Protein AF-A0A1G9XU27-F1 (afdb_monomer_lite)

pLDDT: mean 77.75, std 7.68, range [44.94, 86.56]

Foldseek 3Di:
DQDPVNVQVVLQVLLPPWGWDWDQDPVQWIWIFTAGPVPRDRPFDIDIHRNVQPPDPVSSVVVSCVRVVD

Secondary structure (DSSP, 8-state):
---HHHHHHHHHHHTTTSEEEEEE-TTSEEEEEEE-TTT--EEEEEEEEEGGG--SHHHHHHHHHHHHH-

Sequence (70 aa):
MNSQMDLRRCIEAAFLPMKCVGVIAPDASMTIRIFNTYTGAEEFPVTCIDTQALVTIWDIVRLVLEVKEG

Structure (mmCIF, N/CA/C/O backbone):
data_AF-A0A1G9XU27-F1
#
_entry.id   AF-A0A1G9XU27-F1
#
loop_
_atom_site.group_PDB
_atom_site.id
_atom_site.type_symbol
_atom_site.label_atom_id
_atom_site.label_alt_id
_atom_site.label_comp_id
_atom_site.label_asym_id
_atom_site.label_entity_id
_atom_site.label_seq_id
_atom_site.pdbx_PDB_ins_code
_atom_site.Cartn_x
_atom_site.Cartn_y
_atom_site.Cartn_z
_atom_site.occupancy
_atom_site.B_iso_or_equiv
_atom_site.auth_seq_id
_atom_site.auth_comp_id
_atom_site.auth_asym_id
_atom_site.auth_atom_id
_atom_site.pdbx_PDB_model_num
ATOM 1 N N . MET A 1 1 ? 17.335 3.012 -7.928 1.00 44.94 1 MET A N 1
ATOM 2 C CA . MET A 1 1 ? 16.070 2.281 -8.138 1.00 44.94 1 MET A CA 1
ATOM 3 C C . MET A 1 1 ? 15.563 1.885 -6.767 1.00 44.94 1 MET A C 1
ATOM 5 O O . MET A 1 1 ? 16.231 1.087 -6.126 1.00 44.94 1 MET A O 1
ATOM 9 N N . ASN A 1 2 ? 14.473 2.484 -6.283 1.00 53.56 2 ASN A N 1
ATOM 10 C CA . ASN A 1 2 ? 13.780 1.927 -5.118 1.00 53.56 2 ASN A CA 1
ATOM 11 C C . ASN A 1 2 ? 13.250 0.559 -5.549 1.00 53.56 2 ASN A C 1
ATOM 13 O O . ASN A 1 2 ? 12.604 0.465 -6.595 1.00 53.56 2 ASN A O 1
ATOM 17 N N . SER A 1 3 ? 13.584 -0.502 -4.817 1.00 70.81 3 SER A N 1
ATOM 18 C CA . SER A 1 3 ? 12.996 -1.806 -5.100 1.00 70.81 3 SER A CA 1
ATOM 19 C C . SER A 1 3 ? 11.480 -1.679 -4.935 1.00 70.81 3 SER A C 1
ATOM 21 O O . SER A 1 3 ? 11.013 -0.899 -4.105 1.00 70.81 3 SER A O 1
ATOM 23 N N . GLN A 1 4 ? 10.681 -2.427 -5.694 1.00 67.56 4 GLN A N 1
ATOM 24 C CA . GLN A 1 4 ? 9.217 -2.401 -5.552 1.00 67.56 4 GLN A CA 1
ATOM 25 C C . GLN A 1 4 ? 8.773 -2.646 -4.090 1.00 67.56 4 GLN A C 1
ATOM 27 O O . GLN A 1 4 ? 7.770 -2.106 -3.626 1.00 67.56 4 GLN A O 1
ATOM 32 N N . MET A 1 5 ? 9.576 -3.396 -3.328 1.00 69.44 5 MET A N 1
ATOM 33 C CA . MET A 1 5 ? 9.402 -3.594 -1.887 1.00 69.44 5 MET A CA 1
ATOM 34 C C . MET A 1 5 ? 9.585 -2.314 -1.054 1.00 69.44 5 MET A C 1
ATOM 36 O O . MET A 1 5 ? 8.869 -2.134 -0.069 1.00 69.44 5 MET A O 1
ATOM 40 N N . ASP A 1 6 ? 10.513 -1.430 -1.427 1.00 79.06 6 ASP A N 1
ATOM 41 C CA . ASP A 1 6 ? 10.754 -0.159 -0.731 1.00 79.06 6 ASP A CA 1
ATOM 42 C C . ASP A 1 6 ? 9.601 0.814 -0.976 1.00 79.06 6 ASP A C 1
ATOM 44 O O . ASP A 1 6 ? 9.110 1.436 -0.037 1.00 79.06 6 ASP A O 1
ATOM 48 N N . LEU A 1 7 ? 9.097 0.870 -2.215 1.00 78.31 7 LEU A N 1
ATOM 49 C CA . LEU A 1 7 ? 7.937 1.690 -2.566 1.00 78.31 7 LEU A CA 1
ATOM 50 C C . LEU A 1 7 ? 6.697 1.266 -1.773 1.00 78.31 7 LEU A C 1
ATOM 52 O O . LEU A 1 7 ? 6.032 2.107 -1.166 1.00 78.31 7 LEU A O 1
ATOM 56 N N . ARG A 1 8 ? 6.431 -0.045 -1.705 1.00 82.19 8 ARG A N 1
ATOM 57 C CA . ARG A 1 8 ? 5.349 -0.591 -0.882 1.00 82.19 8 ARG A CA 1
ATOM 58 C C . ARG A 1 8 ? 5.472 -0.143 0.571 1.00 82.19 8 ARG A C 1
ATOM 60 O O . ARG A 1 8 ? 4.496 0.344 1.131 1.00 82.19 8 ARG A O 1
ATOM 67 N N . ARG A 1 9 ? 6.655 -0.291 1.174 1.00 82.62 9 ARG A N 1
ATOM 68 C CA . ARG A 1 9 ? 6.886 0.094 2.574 1.00 82.62 9 ARG A CA 1
ATOM 69 C C . ARG A 1 9 ? 6.700 1.592 2.800 1.00 82.62 9 ARG A C 1
ATOM 71 O O . ARG A 1 9 ? 6.119 1.970 3.811 1.00 82.62 9 ARG A O 1
ATOM 78 N N . CYS A 1 10 ? 7.156 2.436 1.873 1.00 84.50 10 CYS A N 1
ATOM 79 C CA . CYS A 1 10 ? 6.942 3.881 1.943 1.00 84.50 10 CYS A CA 1
ATOM 80 C C . CYS A 1 10 ? 5.452 4.238 1.923 1.00 84.50 10 CYS A C 1
ATOM 82 O O . CYS A 1 10 ? 5.007 5.032 2.749 1.00 84.50 10 CYS A O 1
ATOM 84 N N . ILE A 1 11 ? 4.683 3.625 1.020 1.00 82.69 11 ILE A N 1
ATOM 85 C CA . ILE A 1 11 ? 3.237 3.846 0.925 1.00 82.69 11 ILE A CA 1
ATOM 86 C C . ILE A 1 11 ? 2.547 3.352 2.198 1.00 82.69 11 ILE A C 1
ATOM 88 O O . ILE A 1 11 ? 1.807 4.111 2.813 1.00 82.69 11 ILE A O 1
ATOM 92 N N . GLU A 1 12 ? 2.831 2.126 2.650 1.00 85.31 12 GLU A N 1
ATOM 93 C CA . GLU A 1 12 ? 2.240 1.566 3.873 1.00 85.31 12 GLU A CA 1
ATOM 94 C C . GLU A 1 12 ? 2.520 2.450 5.104 1.00 85.31 12 GLU A C 1
ATOM 96 O O . GLU A 1 12 ? 1.618 2.692 5.907 1.00 85.31 12 GLU A O 1
ATOM 101 N N . ALA A 1 13 ? 3.734 3.000 5.223 1.00 85.75 13 ALA A N 1
ATOM 102 C CA . ALA A 1 13 ? 4.108 3.903 6.310 1.00 85.75 13 ALA A CA 1
ATOM 103 C C . ALA A 1 13 ? 3.400 5.271 6.248 1.00 85.75 13 ALA A C 1
ATOM 105 O O . ALA A 1 13 ? 3.102 5.849 7.293 1.00 85.75 13 ALA A O 1
ATOM 106 N N . ALA A 1 14 ? 3.093 5.789 5.055 1.00 85.25 14 ALA A N 1
ATOM 107 C CA . ALA A 1 14 ? 2.428 7.086 4.885 1.00 85.25 14 ALA A CA 1
ATOM 108 C C . ALA A 1 14 ? 0.966 7.103 5.385 1.00 85.25 14 ALA A C 1
ATOM 110 O O . ALA A 1 1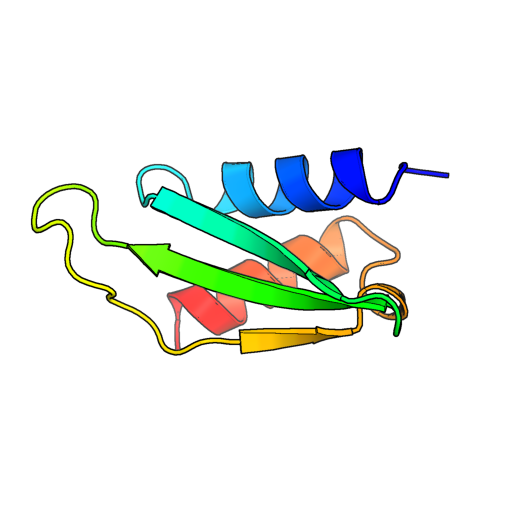4 ? 0.396 8.166 5.662 1.00 85.25 14 ALA A O 1
ATOM 111 N N . PHE A 1 15 ? 0.358 5.924 5.538 1.00 83.25 15 PHE A N 1
ATOM 112 C CA . PHE A 1 15 ? -1.007 5.769 6.042 1.00 83.25 15 PHE A CA 1
ATOM 113 C C . PHE A 1 15 ? -1.102 5.572 7.557 1.00 83.25 15 PHE A C 1
ATOM 115 O O . PHE A 1 15 ? -2.215 5.540 8.079 1.00 83.25 15 PHE A O 1
ATOM 122 N N . LEU A 1 16 ? 0.017 5.525 8.288 1.00 83.31 16 LEU A N 1
ATOM 123 C CA . LEU A 1 16 ? -0.020 5.483 9.751 1.00 83.31 16 LEU A CA 1
ATOM 124 C C . LEU A 1 16 ? -0.818 6.676 10.329 1.00 83.31 16 LEU A C 1
ATOM 126 O O . LEU A 1 16 ? -0.734 7.787 9.794 1.00 83.31 16 LEU A O 1
ATOM 130 N N . PRO A 1 17 ? -1.598 6.472 11.413 1.00 82.81 17 PRO A N 1
ATOM 131 C CA . PRO A 1 17 ? -1.727 5.248 12.215 1.00 82.81 17 PRO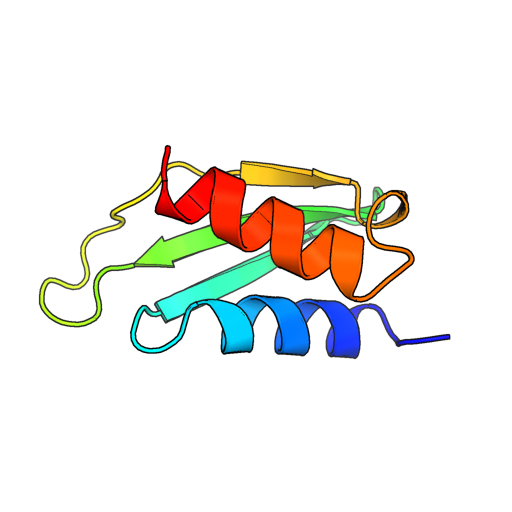 A CA 1
ATOM 132 C C . PRO A 1 17 ? -2.748 4.226 11.678 1.00 82.81 17 PRO A C 1
ATOM 134 O O . PRO A 1 17 ? -2.999 3.233 12.357 1.00 82.81 17 PRO A O 1
ATOM 137 N N . MET A 1 18 ? -3.356 4.440 10.506 1.00 85.06 18 MET A N 1
ATOM 138 C CA . MET A 1 18 ? -4.213 3.433 9.869 1.00 85.06 18 MET A CA 1
ATOM 139 C C . MET A 1 18 ? -3.359 2.282 9.331 1.00 85.06 18 MET A C 1
ATOM 141 O O . MET A 1 18 ? -2.186 2.451 8.988 1.00 85.06 18 MET A O 1
ATOM 145 N N . LYS A 1 19 ? -3.939 1.084 9.252 1.00 84.75 19 LYS A N 1
ATOM 146 C CA . LYS A 1 19 ? -3.239 -0.081 8.713 1.00 84.75 19 LYS A CA 1
ATOM 147 C C . LYS A 1 19 ? -3.424 -0.076 7.204 1.00 84.75 19 LYS A C 1
ATOM 149 O O . LYS A 1 19 ? -4.533 -0.276 6.729 1.00 84.75 19 LYS A O 1
ATOM 154 N N . CYS A 1 20 ? -2.342 0.104 6.456 1.00 86.56 20 CYS A N 1
ATOM 155 C CA . CYS A 1 20 ? -2.344 -0.036 5.004 1.00 86.56 20 CYS A CA 1
ATOM 156 C C . CYS A 1 20 ? -1.650 -1.339 4.601 1.00 86.56 20 CYS A C 1
ATOM 158 O O . CYS A 1 20 ? -0.620 -1.707 5.166 1.00 86.56 20 CYS A O 1
ATOM 160 N N . VAL A 1 21 ? -2.240 -2.055 3.646 1.00 85.12 21 VAL A N 1
ATOM 161 C CA . VAL A 1 21 ? -1.657 -3.248 3.033 1.00 85.12 21 VAL A CA 1
ATOM 162 C C . VAL A 1 21 ? -1.591 -3.026 1.533 1.00 85.12 21 VAL A C 1
ATOM 164 O O . VAL A 1 21 ? -2.621 -2.898 0.873 1.00 85.12 21 VAL A O 1
ATOM 167 N N . GLY A 1 22 ? -0.372 -3.007 1.004 1.00 84.69 22 GLY A N 1
ATOM 168 C CA . GLY A 1 22 ? -0.123 -2.947 -0.428 1.00 84.69 22 GLY A CA 1
ATOM 169 C C . GLY A 1 22 ? 0.024 -4.336 -1.045 1.00 84.69 22 GLY A C 1
ATOM 170 O O . GLY A 1 22 ? 0.690 -5.199 -0.481 1.00 84.69 22 GLY A O 1
ATOM 171 N N . VAL A 1 23 ? -0.531 -4.572 -2.226 1.00 84.06 23 VAL A N 1
ATOM 172 C CA . VAL A 1 23 ? -0.241 -5.758 -3.043 1.00 84.06 23 VAL A CA 1
ATOM 173 C C . VAL A 1 23 ? 0.189 -5.273 -4.413 1.00 84.06 23 VAL A C 1
ATOM 175 O O . VAL A 1 23 ? -0.571 -4.582 -5.076 1.00 84.06 23 VAL A O 1
ATOM 178 N N . ILE A 1 24 ? 1.411 -5.606 -4.821 1.00 80.94 24 ILE A N 1
ATOM 179 C CA . ILE A 1 24 ? 1.910 -5.288 -6.160 1.00 80.94 24 ILE A CA 1
ATOM 180 C C . ILE A 1 24 ? 1.649 -6.504 -7.041 1.00 80.94 24 ILE A C 1
ATOM 182 O O . ILE A 1 24 ? 2.094 -7.609 -6.721 1.00 80.94 24 ILE A O 1
ATOM 186 N N . ALA A 1 25 ? 0.895 -6.303 -8.111 1.00 81.88 25 ALA A N 1
ATOM 187 C CA . ALA A 1 25 ? 0.610 -7.315 -9.105 1.00 81.88 25 ALA A CA 1
ATOM 188 C C . ALA A 1 25 ? 1.758 -7.421 -10.134 1.00 81.88 25 ALA A C 1
ATOM 190 O O . ALA A 1 25 ? 2.580 -6.508 -10.266 1.00 81.88 25 ALA A O 1
ATOM 191 N N . PRO A 1 26 ? 1.848 -8.543 -10.875 1.00 77.81 26 PRO A N 1
ATOM 192 C CA . PRO A 1 26 ? 2.916 -8.768 -11.854 1.00 77.81 26 PRO A CA 1
ATOM 193 C C . PRO A 1 26 ? 2.935 -7.764 -13.016 1.00 77.81 26 PRO A C 1
ATOM 195 O O . PRO A 1 26 ? 3.954 -7.627 -13.686 1.00 77.81 26 PRO A O 1
ATOM 198 N N . ASP A 1 27 ? 1.821 -7.073 -13.253 1.00 79.56 27 ASP A N 1
ATOM 199 C CA . ASP A 1 27 ? 1.657 -6.024 -14.263 1.00 79.56 27 ASP A CA 1
ATOM 200 C C . ASP A 1 27 ? 2.150 -4.643 -13.790 1.00 79.56 27 ASP A C 1
ATOM 202 O O . ASP A 1 27 ? 1.927 -3.648 -14.471 1.00 79.56 27 ASP A O 1
ATOM 206 N N . ALA A 1 28 ? 2.829 -4.582 -12.639 1.00 74.81 28 ALA A N 1
ATOM 207 C CA . ALA A 1 28 ? 3.276 -3.354 -11.987 1.00 74.81 28 ALA A CA 1
ATOM 208 C C . ALA A 1 28 ? 2.136 -2.430 -11.512 1.00 74.81 28 ALA A C 1
ATOM 210 O O . ALA A 1 28 ? 2.391 -1.281 -11.144 1.00 74.81 28 ALA A O 1
ATOM 211 N N . SER A 1 29 ? 0.899 -2.924 -11.426 1.00 81.31 29 SER A N 1
ATOM 212 C CA . SER A 1 29 ? -0.145 -2.251 -10.658 1.00 81.31 29 SER A CA 1
ATOM 213 C C . SER A 1 29 ? 0.014 -2.551 -9.165 1.00 81.31 29 SER A C 1
ATOM 215 O O . SER A 1 29 ? 0.464 -3.624 -8.761 1.00 81.31 29 SER A O 1
ATOM 217 N N . MET A 1 30 ? -0.330 -1.592 -8.314 1.00 83.94 30 MET A N 1
ATOM 218 C CA . MET A 1 30 ? -0.350 -1.756 -6.870 1.00 83.94 30 MET A CA 1
ATOM 219 C C . MET A 1 30 ? -1.736 -1.468 -6.335 1.00 83.94 30 MET A C 1
ATOM 221 O O . MET A 1 30 ? -2.320 -0.419 -6.554 1.00 83.94 30 MET A O 1
ATOM 225 N N . THR A 1 31 ? -2.251 -2.420 -5.586 1.00 85.69 31 THR A N 1
ATOM 226 C CA . THR A 1 31 ? -3.518 -2.324 -4.889 1.00 85.69 31 THR A CA 1
ATOM 227 C C . THR A 1 31 ? -3.247 -1.941 -3.442 1.00 85.69 31 THR A C 1
ATOM 229 O O . THR A 1 31 ? -2.497 -2.649 -2.768 1.00 85.69 31 THR A O 1
ATOM 232 N N . ILE A 1 32 ? -3.842 -0.858 -2.943 1.00 85.75 32 ILE A N 1
ATOM 233 C CA . ILE A 1 32 ? -3.805 -0.530 -1.509 1.00 85.75 32 ILE A CA 1
ATOM 234 C C . ILE A 1 32 ? -5.144 -0.820 -0.848 1.00 85.75 32 ILE A C 1
ATOM 236 O O . ILE A 1 32 ? -6.205 -0.575 -1.418 1.00 85.75 32 ILE A O 1
ATOM 240 N N . ARG A 1 33 ? -5.073 -1.352 0.371 1.00 84.94 33 ARG A N 1
ATOM 241 C CA . ARG A 1 33 ? -6.218 -1.584 1.251 1.00 84.94 33 ARG A CA 1
ATOM 242 C C . ARG A 1 33 ? -5.957 -0.910 2.579 1.00 84.94 33 ARG A C 1
ATOM 244 O O . ARG A 1 33 ? -4.922 -1.177 3.195 1.00 84.94 33 ARG A O 1
ATOM 251 N N . ILE A 1 34 ? -6.875 -0.053 3.009 1.00 85.31 34 ILE A N 1
ATOM 252 C CA . ILE A 1 34 ? -6.735 0.722 4.241 1.00 85.31 34 ILE A CA 1
ATOM 253 C C . ILE A 1 34 ? -7.779 0.245 5.236 1.00 85.31 34 ILE A C 1
ATOM 255 O O . ILE A 1 34 ? -8.974 0.194 4.952 1.00 85.31 34 ILE A O 1
ATOM 259 N N . PHE A 1 35 ? -7.296 -0.096 6.420 1.00 83.88 35 PHE A N 1
ATOM 260 C CA . PHE A 1 35 ? -8.097 -0.576 7.524 1.00 83.88 35 PHE A CA 1
ATOM 261 C C . PHE A 1 35 ? -8.000 0.407 8.682 1.00 83.88 35 PHE A C 1
ATOM 263 O O . PHE A 1 35 ? -6.902 0.820 9.082 1.00 83.88 35 PHE A O 1
ATOM 270 N N . ASN A 1 36 ? -9.152 0.709 9.266 1.00 80.19 36 ASN A N 1
ATOM 271 C CA . ASN A 1 36 ? -9.234 1.443 10.510 1.00 80.19 36 ASN A CA 1
ATOM 272 C C . ASN A 1 36 ? -8.603 0.593 11.623 1.00 80.19 36 ASN A C 1
ATOM 274 O O . ASN A 1 36 ? -8.984 -0.559 11.846 1.00 80.19 36 ASN A O 1
ATOM 278 N N . THR A 1 37 ? -7.617 1.138 12.330 1.00 75.06 37 THR A N 1
ATOM 279 C CA . THR A 1 37 ? -6.887 0.394 13.367 1.00 75.06 37 THR A CA 1
ATOM 280 C C . THR A 1 37 ? -7.688 0.154 14.640 1.00 75.06 37 THR A C 1
ATOM 282 O O . THR A 1 37 ? -7.334 -0.741 15.404 1.00 75.06 37 THR A O 1
ATOM 285 N N . TYR A 1 38 ? -8.774 0.896 14.856 1.00 77.31 38 TYR A N 1
ATOM 286 C CA . TYR A 1 38 ? -9.638 0.765 16.027 1.00 77.31 38 TYR A CA 1
ATOM 287 C C . TYR A 1 38 ? -10.774 -0.232 15.802 1.00 77.31 38 TYR A C 1
ATOM 289 O O . TYR A 1 38 ? -11.101 -0.999 16.704 1.00 77.31 38 TYR A O 1
ATOM 297 N N . THR A 1 39 ? -11.373 -0.238 14.609 1.00 79.75 39 THR A N 1
ATOM 298 C CA . THR A 1 39 ? -12.520 -1.108 14.292 1.00 79.75 39 THR A CA 1
ATOM 299 C C . THR A 1 39 ? -12.124 -2.360 13.511 1.00 79.75 39 THR A C 1
ATOM 301 O O . THR A 1 39 ? -12.898 -3.313 13.450 1.00 79.75 39 THR A O 1
ATOM 304 N N . GLY A 1 40 ? -10.935 -2.373 12.896 1.00 72.75 40 GLY A N 1
ATOM 305 C CA . GLY A 1 40 ? -10.501 -3.423 11.972 1.00 72.75 40 GLY A CA 1
ATOM 306 C C . GLY A 1 40 ? -11.270 -3.434 10.647 1.00 72.75 40 GLY A C 1
ATOM 307 O O . GLY A 1 40 ? -11.011 -4.299 9.810 1.00 72.75 40 GLY A O 1
ATOM 308 N N . ALA A 1 41 ? -12.204 -2.498 10.453 1.00 76.50 41 ALA A N 1
ATOM 309 C CA . ALA A 1 41 ? -12.984 -2.383 9.234 1.00 76.50 41 ALA A CA 1
ATOM 310 C C . ALA A 1 41 ? -12.124 -1.825 8.096 1.00 76.50 41 ALA A C 1
ATOM 312 O O . ALA A 1 41 ? -11.270 -0.964 8.308 1.00 76.50 41 ALA A O 1
ATOM 313 N N . GLU A 1 42 ? -12.363 -2.323 6.886 1.00 80.00 42 GLU A N 1
ATOM 314 C CA . GLU A 1 42 ? -11.845 -1.715 5.662 1.00 80.00 42 GLU A CA 1
ATOM 315 C C . GLU A 1 42 ? -12.584 -0.390 5.464 1.00 80.00 42 GLU A C 1
ATOM 317 O O . GLU A 1 42 ? -13.802 -0.370 5.302 1.00 80.00 42 GLU A O 1
ATOM 322 N N . GLU A 1 43 ? -11.855 0.712 5.610 1.00 71.00 43 GLU A N 1
ATOM 323 C CA . GLU A 1 43 ? -12.433 2.057 5.690 1.00 71.00 43 GLU A CA 1
ATOM 324 C C . GLU A 1 43 ? -12.452 2.730 4.317 1.00 71.00 43 GLU A C 1
ATOM 326 O O . GLU A 1 43 ? -13.338 3.530 4.034 1.00 71.00 43 GLU A O 1
ATOM 331 N N . PHE A 1 44 ? -11.527 2.334 3.437 1.00 69.25 44 PHE A N 1
ATOM 332 C CA . PHE A 1 44 ? -11.408 2.885 2.092 1.00 69.25 44 PHE A CA 1
ATOM 333 C C . PHE A 1 44 ? -11.437 1.793 1.026 1.00 69.25 44 PHE A C 1
ATOM 335 O O . PHE A 1 44 ? -10.907 0.697 1.247 1.00 69.25 44 PHE A O 1
ATOM 342 N N . PRO A 1 45 ? -12.036 2.085 -0.143 1.00 64.88 45 PRO A N 1
ATOM 343 C CA . PRO A 1 45 ? -12.063 1.156 -1.253 1.00 64.88 45 PRO A CA 1
ATOM 344 C C . PRO A 1 45 ? -10.652 0.874 -1.765 1.00 64.88 45 PRO A C 1
ATOM 346 O O . PRO A 1 45 ? -9.735 1.688 -1.672 1.00 64.88 45 PRO A O 1
ATOM 349 N N . VAL A 1 46 ? -10.513 -0.311 -2.344 1.00 65.25 46 VAL A N 1
ATOM 350 C CA . VAL A 1 46 ? -9.321 -0.746 -3.058 1.00 65.25 46 VAL A CA 1
ATOM 351 C C . VAL A 1 46 ? -8.946 0.273 -4.146 1.00 65.25 46 VAL A C 1
ATOM 353 O O . VAL A 1 46 ? -9.657 0.397 -5.144 1.00 65.25 46 VAL A O 1
ATOM 356 N N . THR A 1 47 ? -7.803 0.948 -3.993 1.00 71.75 47 THR A N 1
ATOM 357 C CA . THR A 1 47 ? -7.260 1.846 -5.028 1.00 71.75 47 THR A CA 1
ATOM 358 C C . THR A 1 47 ? -6.205 1.110 -5.843 1.00 71.75 47 THR A C 1
ATOM 360 O O . THR A 1 47 ? -5.221 0.611 -5.288 1.00 71.75 47 THR A O 1
ATOM 363 N N . CYS A 1 48 ? -6.413 1.039 -7.160 1.00 72.19 48 CYS A N 1
ATOM 364 C CA . CYS A 1 48 ? -5.413 0.562 -8.109 1.00 72.19 48 CYS A CA 1
ATOM 365 C C . CYS A 1 48 ? -4.493 1.724 -8.492 1.00 72.19 48 CYS A C 1
ATOM 367 O O . CYS A 1 48 ? -4.953 2.758 -8.970 1.00 72.19 48 CYS A O 1
ATOM 369 N N . ILE A 1 49 ? -3.201 1.551 -8.254 1.00 79.06 49 ILE A N 1
ATOM 370 C CA . ILE A 1 49 ? -2.165 2.555 -8.439 1.00 79.06 49 ILE A CA 1
ATOM 371 C C . ILE A 1 49 ? -1.198 2.028 -9.485 1.00 79.06 49 ILE A C 1
ATOM 373 O O . ILE A 1 49 ? -0.651 0.938 -9.331 1.00 79.06 49 ILE A O 1
ATO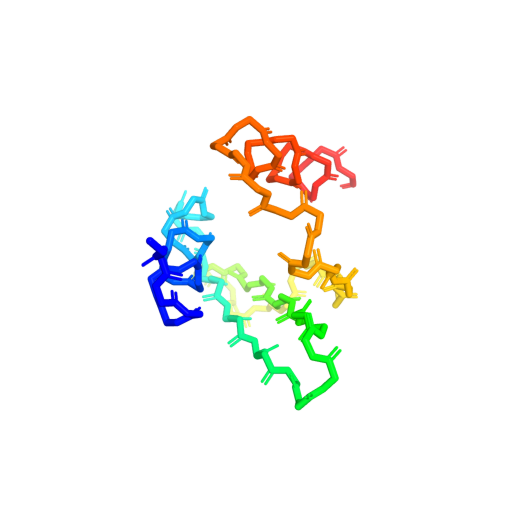M 377 N N . ASP A 1 50 ? -0.940 2.807 -10.524 1.00 78.06 50 ASP A N 1
ATOM 378 C CA . ASP A 1 50 ? 0.158 2.501 -11.431 1.00 78.06 50 ASP A CA 1
ATOM 379 C C . ASP A 1 50 ? 1.490 2.815 -10.730 1.00 78.06 50 ASP A C 1
ATOM 381 O O . ASP A 1 50 ? 1.806 3.976 -10.458 1.00 78.06 50 ASP A O 1
ATOM 385 N N . THR A 1 51 ? 2.284 1.788 -10.409 1.00 73.50 51 THR A N 1
ATOM 386 C CA . THR A 1 51 ? 3.576 2.002 -9.735 1.00 73.50 51 THR A CA 1
ATOM 387 C C . THR A 1 51 ? 4.591 2.713 -10.622 1.00 73.50 51 THR A C 1
ATOM 389 O O . THR A 1 51 ? 5.536 3.299 -10.096 1.00 73.50 51 THR A O 1
ATOM 392 N N . GLN A 1 52 ? 4.392 2.726 -11.945 1.00 76.69 52 GLN A N 1
ATOM 393 C CA . GLN A 1 52 ? 5.227 3.501 -12.861 1.00 76.69 52 GLN A CA 1
ATOM 394 C C . GLN A 1 52 ? 4.966 5.006 -12.764 1.00 76.69 52 GLN A C 1
ATOM 396 O O . GLN A 1 52 ? 5.854 5.790 -13.089 1.00 76.69 52 GLN A O 1
ATOM 401 N N . ALA A 1 53 ? 3.793 5.419 -12.273 1.00 71.00 53 ALA A N 1
ATOM 402 C CA . ALA A 1 53 ? 3.477 6.823 -12.017 1.00 71.00 53 ALA A CA 1
ATOM 403 C C . ALA A 1 53 ? 4.080 7.339 -10.695 1.00 71.00 53 ALA A C 1
ATOM 405 O O . ALA A 1 53 ? 4.160 8.545 -10.481 1.00 71.00 53 ALA A O 1
ATOM 406 N N . LEU A 1 54 ? 4.545 6.446 -9.814 1.00 73.19 54 LEU A N 1
ATOM 407 C CA . LEU A 1 54 ? 5.145 6.788 -8.522 1.00 73.19 54 LEU A CA 1
ATOM 408 C C . LEU A 1 54 ? 6.667 6.948 -8.631 1.00 73.19 54 LEU A C 1
ATOM 410 O O . LEU A 1 54 ? 7.445 6.196 -8.038 1.00 73.19 54 LEU A O 1
ATOM 414 N N . VAL A 1 55 ? 7.097 7.930 -9.421 1.00 71.12 55 VAL A N 1
ATOM 415 C CA . VAL A 1 55 ? 8.519 8.154 -9.729 1.00 71.12 55 VAL A CA 1
ATOM 416 C C . VAL A 1 55 ? 9.198 9.006 -8.655 1.00 71.12 55 VAL A C 1
ATOM 418 O O . VAL A 1 55 ? 10.391 8.846 -8.381 1.00 71.12 55 VAL A O 1
ATOM 421 N N . THR A 1 56 ? 8.445 9.904 -8.019 1.00 77.00 56 THR A N 1
ATOM 422 C CA . THR A 1 56 ? 8.944 10.855 -7.027 1.00 77.00 56 THR A CA 1
ATOM 423 C C . THR A 1 56 ? 8.189 10.758 -5.703 1.00 77.00 56 THR A C 1
ATOM 425 O O . THR A 1 56 ? 7.070 10.257 -5.615 1.00 77.00 56 THR A O 1
ATOM 428 N N . ILE A 1 57 ? 8.799 11.294 -4.642 1.00 77.62 57 ILE A N 1
ATOM 429 C CA . ILE A 1 57 ? 8.150 11.406 -3.327 1.00 77.62 57 ILE A CA 1
ATOM 430 C C . ILE A 1 57 ? 6.850 12.225 -3.399 1.00 77.62 57 ILE A C 1
ATOM 432 O O . ILE A 1 57 ? 5.912 11.949 -2.660 1.00 77.62 57 ILE A O 1
ATOM 436 N N . TRP A 1 58 ? 6.775 13.202 -4.308 1.00 80.12 58 TRP A N 1
ATOM 437 C CA . TRP A 1 58 ? 5.593 14.040 -4.497 1.00 80.12 58 TRP A CA 1
ATOM 438 C C . TRP A 1 58 ? 4.420 13.256 -5.076 1.00 80.12 58 TRP A C 1
ATOM 440 O O . TRP A 1 58 ? 3.290 13.479 -4.651 1.00 80.12 58 TRP A O 1
ATOM 450 N N . ASP A 1 59 ? 4.687 12.298 -5.966 1.00 79.44 59 ASP A N 1
ATOM 451 C CA . ASP A 1 59 ? 3.655 11.413 -6.516 1.00 79.44 59 ASP A CA 1
ATOM 452 C C . ASP A 1 59 ? 3.040 10.546 -5.406 1.00 79.44 59 ASP A C 1
ATOM 454 O O . ASP A 1 59 ? 1.822 10.394 -5.326 1.00 79.44 59 ASP A O 1
ATOM 458 N N . ILE A 1 60 ? 3.875 10.065 -4.475 1.00 79.06 60 ILE A N 1
ATOM 459 C CA . ILE A 1 60 ? 3.426 9.312 -3.294 1.00 79.06 60 ILE A CA 1
ATOM 460 C C . ILE A 1 60 ? 2.597 10.202 -2.360 1.00 79.06 60 ILE A C 1
ATOM 462 O O . ILE A 1 60 ? 1.535 9.789 -1.902 1.00 79.06 60 ILE A O 1
ATOM 466 N N . VAL A 1 61 ? 3.057 11.425 -2.072 1.00 82.31 61 VAL A N 1
ATOM 467 C CA . VAL A 1 61 ? 2.327 12.363 -1.200 1.00 82.31 61 VAL A CA 1
ATOM 468 C C . VAL A 1 61 ? 0.968 12.717 -1.795 1.00 82.31 61 VAL A C 1
ATOM 470 O O . VAL A 1 61 ? -0.030 12.709 -1.076 1.00 82.31 61 VAL A O 1
ATOM 473 N N . ARG A 1 62 ? 0.914 12.987 -3.102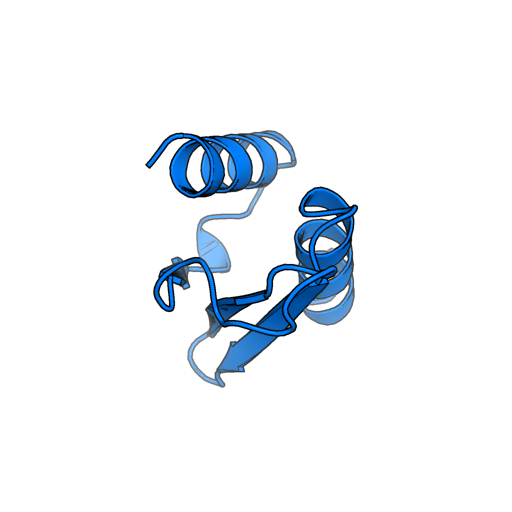 1.00 83.19 62 ARG A N 1
ATOM 474 C CA . ARG A 1 62 ? -0.328 13.306 -3.803 1.00 83.19 62 ARG A CA 1
ATOM 475 C C . ARG A 1 62 ? -1.324 12.154 -3.729 1.00 83.19 62 ARG A C 1
ATOM 477 O O . ARG A 1 62 ? -2.468 12.385 -3.362 1.00 83.19 62 ARG A O 1
ATOM 484 N N . LEU A 1 63 ? -0.875 10.928 -3.993 1.00 81.88 63 LEU A N 1
AT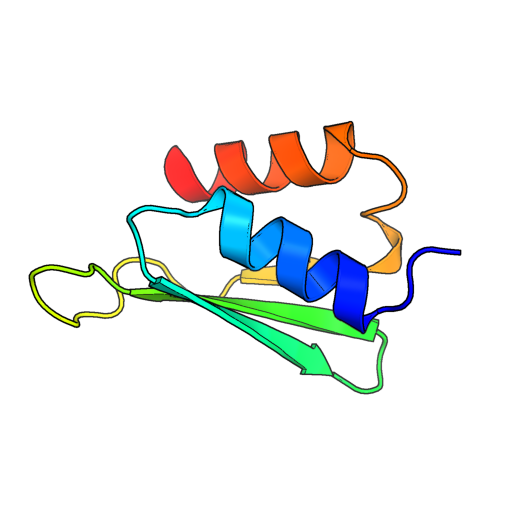OM 485 C CA . LEU A 1 63 ? -1.704 9.733 -3.853 1.00 81.88 63 LEU A CA 1
ATOM 486 C C . LEU A 1 63 ? -2.271 9.595 -2.430 1.00 81.88 63 LEU A C 1
ATOM 488 O O . LEU A 1 63 ? -3.451 9.309 -2.252 1.00 81.88 63 LEU A O 1
ATOM 492 N N . VAL A 1 64 ? -1.438 9.790 -1.405 1.00 80.88 64 VAL A N 1
ATOM 493 C CA . VAL A 1 64 ? -1.874 9.676 -0.004 1.00 80.88 64 VAL A CA 1
ATOM 494 C C . VAL A 1 64 ? -2.925 10.732 0.342 1.00 80.88 64 VAL A C 1
ATOM 496 O O . VAL A 1 64 ? -3.860 10.420 1.075 1.00 80.88 64 VAL A O 1
ATOM 499 N N . LEU A 1 65 ? -2.789 11.955 -0.178 1.00 81.12 65 LEU A N 1
ATOM 500 C CA . LEU A 1 65 ? -3.783 13.016 -0.004 1.00 81.12 65 LEU A CA 1
ATOM 501 C C . LEU A 1 65 ? -5.091 12.681 -0.726 1.00 81.12 65 LEU A C 1
ATOM 503 O O . LEU A 1 65 ? -6.135 12.704 -0.088 1.00 81.12 65 LEU A O 1
ATOM 507 N N . GLU A 1 66 ? -5.030 12.274 -1.997 1.00 80.94 66 GLU A N 1
ATOM 508 C CA . GLU A 1 66 ? -6.215 11.886 -2.779 1.00 80.94 66 GLU A CA 1
ATOM 509 C C . GLU A 1 66 ? -7.013 10.762 -2.099 1.00 80.94 66 GLU A C 1
ATOM 511 O O . GLU A 1 66 ? -8.238 10.778 -2.114 1.00 80.94 66 GLU A O 1
ATOM 516 N N . VAL A 1 67 ? -6.332 9.811 -1.453 1.00 77.94 67 VAL A N 1
ATOM 517 C CA . VAL A 1 67 ? -6.987 8.696 -0.752 1.00 77.94 67 VAL A CA 1
ATOM 518 C C . VAL A 1 67 ? -7.506 9.085 0.637 1.00 77.94 67 VAL A C 1
ATOM 520 O O . VAL A 1 67 ? -8.497 8.521 1.083 1.00 77.94 67 VAL A O 1
ATOM 523 N N . LYS A 1 68 ? -6.850 10.015 1.346 1.00 73.56 68 LYS A N 1
ATOM 524 C 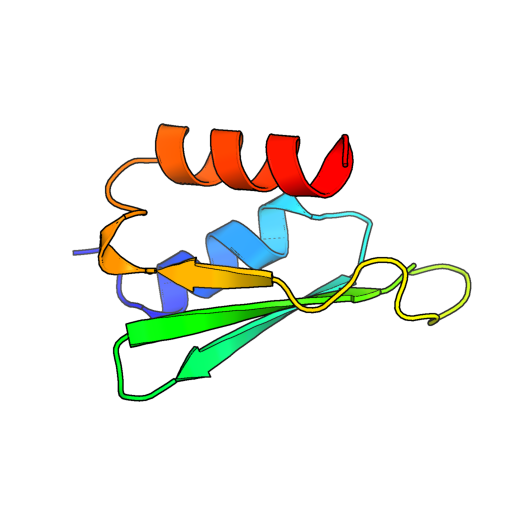CA . LYS A 1 68 ? -7.288 10.462 2.683 1.00 73.56 68 LYS A CA 1
ATOM 525 C C . LYS A 1 68 ? -8.395 11.517 2.643 1.00 73.56 68 LYS A C 1
ATOM 527 O O . LYS A 1 68 ? -9.151 11.609 3.603 1.00 73.56 68 LYS A O 1
ATOM 532 N N . GLU A 1 69 ? -8.426 12.346 1.603 1.00 71.75 69 GLU A N 1
ATOM 533 C CA . GLU A 1 69 ? -9.404 13.431 1.434 1.00 71.75 69 GLU A CA 1
ATOM 534 C C . GLU A 1 69 ? -10.628 13.019 0.599 1.00 71.75 69 GLU A C 1
ATOM 536 O O . GLU A 1 69 ? -11.597 13.779 0.540 1.00 71.75 69 GLU A O 1
ATOM 541 N N . GLY A 1 70 ? -10.569 11.853 -0.056 1.00 59.44 70 GLY A N 1
ATOM 542 C CA . GLY A 1 70 ? -11.651 11.280 -0.863 1.00 59.44 70 GLY A CA 1
ATOM 543 C C . GLY A 1 70 ? -12.760 10.595 -0.073 1.00 59.44 70 GLY A C 1
ATOM 544 O O . GLY A 1 70 ? -12.558 10.267 1.118 1.00 59.44 70 GLY A O 1
#

Radius of gyration: 11.57 Å; chains: 1; bounding box: 29×23×30 Å